Protein AF-A0A425YBL2-F1 (afdb_monomer_lite)

pLDDT: mean 81.58, std 14.89, range [34.53, 96.5]

Sequence (97 aa):
MYTNLSEIQKQYFYNLCGETHQSSETKGRFKTSKPYNNEYYKFSPWGFEYFFDVEKGYLICILSHHMTDNRIYGWDYRGNEISDYIISEYFKGKKVA

Foldseek 3Di:
DAQFAAPLRQVVVCQAAVDGDDSNDQKDKDWGQDHHPDVPSNPWTWIKIWGADRVQQKIKIWTHGPPDDIDIWMAHSVRDTDDPVVVVVVCVPPPPD

Structure (mmCIF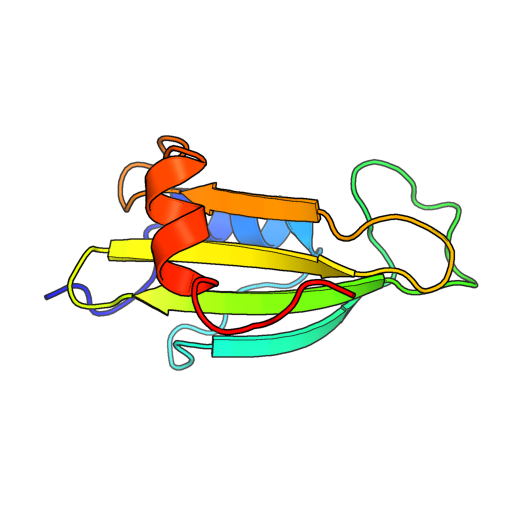, N/CA/C/O backbone):
data_AF-A0A425YBL2-F1
#
_entry.id   AF-A0A425YBL2-F1
#
loop_
_atom_site.group_PDB
_atom_site.id
_atom_site.type_symbol
_atom_site.label_atom_id
_atom_site.label_alt_id
_atom_site.label_comp_id
_atom_site.label_asym_id
_atom_site.label_entity_id
_atom_site.label_seq_id
_atom_site.pdbx_PDB_ins_code
_atom_site.Cartn_x
_atom_site.Cartn_y
_atom_site.Cartn_z
_atom_site.occupancy
_atom_site.B_iso_or_equiv
_atom_site.auth_seq_id
_atom_site.auth_comp_id
_atom_site.auth_asym_id
_atom_site.auth_atom_id
_atom_site.pdbx_PDB_model_num
ATOM 1 N N . MET A 1 1 ? -14.311 4.208 13.973 1.00 74.94 1 MET A N 1
ATOM 2 C CA . MET A 1 1 ? -14.224 4.311 12.505 1.00 74.94 1 MET A CA 1
ATOM 3 C C . MET A 1 1 ? -13.059 5.225 12.184 1.00 74.94 1 MET A C 1
ATOM 5 O O . MET A 1 1 ? -12.974 6.299 12.774 1.00 74.94 1 MET A O 1
ATOM 9 N N . TYR A 1 2 ? -12.129 4.764 11.359 1.00 84.12 2 TYR A N 1
ATOM 10 C CA . TYR A 1 2 ? -10.972 5.544 10.936 1.00 84.12 2 TYR A CA 1
ATOM 11 C C . TYR A 1 2 ? -11.388 6.497 9.818 1.00 84.12 2 TYR A C 1
ATOM 13 O O . TYR A 1 2 ? -12.216 6.153 8.984 1.00 84.12 2 TYR A O 1
ATOM 21 N N . THR A 1 3 ? -10.841 7.708 9.814 1.00 82.56 3 THR A N 1
ATOM 22 C CA . THR A 1 3 ? -11.197 8.734 8.821 1.00 82.56 3 THR A CA 1
ATOM 23 C C . THR A 1 3 ? -10.131 8.914 7.751 1.00 82.56 3 THR A C 1
ATOM 25 O O . THR A 1 3 ? -10.443 9.405 6.676 1.00 82.56 3 THR A O 1
ATOM 28 N N . ASN A 1 4 ? -8.889 8.521 8.040 1.00 88.19 4 ASN A N 1
ATOM 29 C CA . ASN A 1 4 ? -7.719 8.686 7.184 1.00 88.19 4 ASN A CA 1
ATOM 30 C C . ASN A 1 4 ? -6.671 7.614 7.506 1.00 88.19 4 ASN A C 1
ATOM 32 O O . ASN A 1 4 ? -6.725 6.998 8.573 1.00 88.19 4 ASN A O 1
ATOM 36 N N . LEU A 1 5 ? -5.679 7.469 6.625 1.00 92.19 5 LEU A N 1
ATOM 37 C CA . LEU A 1 5 ? -4.444 6.745 6.929 1.00 92.19 5 LEU A CA 1
ATOM 38 C C . LEU A 1 5 ? -3.713 7.369 8.122 1.00 92.19 5 LEU A C 1
ATOM 40 O O . LEU A 1 5 ? -3.643 8.597 8.242 1.00 92.19 5 LEU A O 1
ATOM 44 N N . SER A 1 6 ? -3.106 6.527 8.958 1.00 94.00 6 SER A N 1
ATOM 45 C CA . SER A 1 6 ? -2.136 6.985 9.954 1.00 94.00 6 SER A CA 1
ATOM 46 C C . SER A 1 6 ? -0.856 7.500 9.286 1.00 94.00 6 SER A C 1
ATOM 48 O O . SER A 1 6 ? -0.568 7.186 8.131 1.00 94.00 6 SER A O 1
ATOM 50 N N . GLU A 1 7 ? -0.043 8.269 10.013 1.00 93.88 7 GLU A N 1
ATOM 51 C CA . GLU A 1 7 ? 1.230 8.780 9.479 1.00 93.88 7 GLU A CA 1
ATOM 52 C C . GLU A 1 7 ? 2.178 7.656 9.037 1.00 93.88 7 GLU A C 1
ATOM 54 O O . GLU A 1 7 ? 2.826 7.758 7.997 1.00 93.88 7 GLU A O 1
ATOM 59 N N . ILE A 1 8 ? 2.202 6.537 9.767 1.00 95.44 8 ILE A N 1
ATOM 60 C CA . ILE A 1 8 ? 3.023 5.380 9.396 1.00 95.44 8 ILE A CA 1
ATOM 61 C C . ILE A 1 8 ? 2.513 4.704 8.114 1.00 95.44 8 ILE A C 1
ATOM 63 O O . ILE A 1 8 ? 3.309 4.371 7.238 1.00 95.44 8 ILE A O 1
ATOM 67 N N . GLN A 1 9 ? 1.192 4.591 7.938 1.00 94.94 9 GLN A N 1
ATOM 68 C CA . GLN A 1 9 ? 0.600 4.083 6.698 1.00 94.94 9 GLN A CA 1
ATOM 69 C C . GLN A 1 9 ? 0.884 5.008 5.508 1.00 94.94 9 GLN A C 1
ATOM 71 O O . GLN A 1 9 ? 1.219 4.521 4.429 1.00 94.94 9 GLN A O 1
ATOM 76 N N . LYS A 1 10 ? 0.817 6.334 5.696 1.00 93.81 10 LYS A N 1
ATOM 77 C CA . LYS A 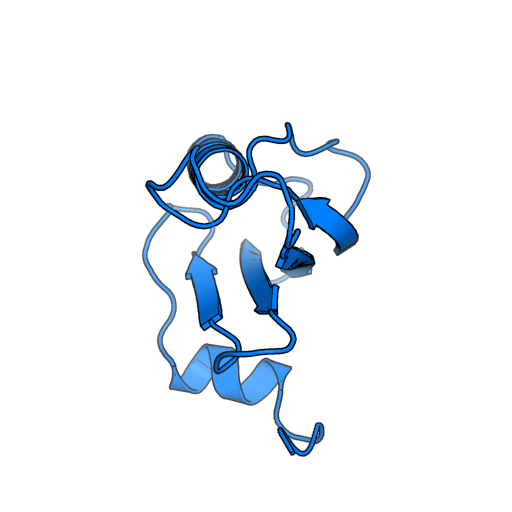1 10 ? 1.193 7.313 4.660 1.00 93.81 10 LYS A CA 1
ATOM 78 C C . LYS A 1 10 ? 2.658 7.169 4.256 1.00 93.81 10 LYS A C 1
ATOM 80 O O . LYS A 1 10 ? 2.968 7.233 3.068 1.00 93.81 10 LYS A O 1
ATOM 85 N N . GLN A 1 11 ? 3.549 6.934 5.219 1.00 92.81 11 GLN A N 1
ATOM 86 C CA . GLN A 1 11 ? 4.963 6.713 4.931 1.00 92.81 11 GLN A CA 1
ATOM 87 C C . GLN A 1 11 ? 5.182 5.427 4.124 1.00 92.81 11 GLN A C 1
ATOM 89 O O . GLN A 1 11 ? 5.919 5.451 3.140 1.00 92.81 11 GLN A O 1
ATOM 94 N N . TYR A 1 12 ? 4.533 4.317 4.490 1.00 92.44 12 TYR A N 1
ATOM 95 C CA . TYR A 1 12 ? 4.627 3.072 3.720 1.00 92.44 12 TYR A CA 1
ATOM 96 C C . TYR A 1 12 ? 4.040 3.205 2.320 1.00 92.44 12 TYR A C 1
ATOM 98 O O . TYR A 1 12 ? 4.663 2.761 1.359 1.00 92.44 12 TYR A O 1
ATOM 106 N N . PHE A 1 13 ? 2.899 3.880 2.189 1.00 91.50 13 PHE A N 1
ATOM 107 C CA . PHE A 1 13 ? 2.306 4.210 0.899 1.00 91.50 13 PHE A CA 1
ATOM 108 C C . PHE A 1 13 ? 3.299 4.964 0.006 1.00 91.50 13 PHE A C 1
ATOM 110 O O . PHE A 1 13 ? 3.583 4.527 -1.111 1.00 91.50 13 PHE A O 1
ATOM 117 N N . TYR A 1 14 ? 3.880 6.050 0.522 1.00 90.56 14 TYR A N 1
ATOM 118 C CA . TYR A 1 14 ? 4.854 6.860 -0.206 1.00 90.56 14 TYR A CA 1
ATOM 119 C C . TYR A 1 14 ? 6.102 6.058 -0.583 1.00 90.56 14 TYR A C 1
ATOM 121 O O . TYR A 1 14 ? 6.561 6.123 -1.720 1.00 90.56 14 TYR A O 1
ATOM 129 N N . ASN A 1 15 ? 6.626 5.247 0.335 1.00 87.25 15 ASN A N 1
ATOM 130 C CA . ASN A 1 15 ? 7.782 4.396 0.058 1.00 87.25 15 ASN A CA 1
ATOM 131 C C . ASN A 1 15 ? 7.492 3.365 -1.045 1.00 87.25 15 ASN A C 1
ATOM 133 O O . ASN A 1 15 ? 8.398 2.997 -1.790 1.00 87.25 15 ASN A O 1
ATOM 137 N N . LEU A 1 16 ? 6.243 2.902 -1.148 1.00 87.00 16 LEU A N 1
ATOM 138 C CA . LEU A 1 16 ? 5.845 1.860 -2.086 1.00 87.00 16 LEU A CA 1
ATOM 139 C C . LEU A 1 16 ? 5.590 2.389 -3.503 1.00 87.00 16 LEU A C 1
ATOM 141 O O . LEU A 1 16 ? 5.920 1.699 -4.464 1.00 87.00 16 LEU A O 1
ATOM 145 N N . CYS A 1 17 ? 4.997 3.579 -3.641 1.00 85.81 17 CYS A N 1
ATOM 146 C CA . CYS A 1 17 ? 4.575 4.114 -4.943 1.00 85.81 17 CYS A CA 1
ATOM 147 C C . CYS A 1 17 ? 5.229 5.443 -5.341 1.00 85.81 17 CYS A C 1
ATOM 149 O O . CYS A 1 17 ? 5.148 5.825 -6.508 1.00 85.81 17 CYS A O 1
ATOM 151 N N . GLY A 1 18 ? 5.876 6.144 -4.409 1.00 83.56 18 GLY A N 1
ATOM 152 C CA . GLY A 1 18 ? 6.496 7.450 -4.630 1.00 83.56 18 GLY A CA 1
ATOM 153 C C . GLY A 1 18 ? 5.550 8.648 -4.615 1.00 83.56 18 GLY A C 1
ATOM 154 O O . GLY A 1 18 ? 6.031 9.762 -4.804 1.00 83.56 18 GLY A O 1
ATOM 155 N N . GLU A 1 19 ? 4.253 8.435 -4.394 1.00 83.69 19 GLU A N 1
ATOM 156 C CA . GLU A 1 19 ? 3.223 9.477 -4.383 1.00 83.69 19 GLU A CA 1
ATOM 157 C C . GLU A 1 19 ? 2.718 9.735 -2.961 1.00 83.69 19 GLU A C 1
ATOM 159 O O . GLU A 1 19 ? 2.699 8.840 -2.111 1.00 83.69 19 GLU A O 1
ATOM 164 N N . THR A 1 20 ? 2.295 10.967 -2.681 1.00 85.94 20 THR A N 1
ATOM 165 C CA . THR A 1 20 ? 1.653 11.298 -1.405 1.00 85.94 20 THR A CA 1
ATOM 166 C C . THR A 1 20 ? 0.178 10.913 -1.445 1.00 85.94 20 THR A C 1
ATOM 168 O O . THR A 1 20 ? -0.546 11.219 -2.390 1.00 85.94 20 THR A O 1
ATOM 171 N N . HIS A 1 21 ? -0.291 10.237 -0.398 1.00 82.44 21 HIS A N 1
ATOM 172 C CA . HIS A 1 21 ? -1.702 9.882 -0.292 1.00 82.44 21 HIS A CA 1
ATOM 173 C C . HIS A 1 21 ? -2.556 11.129 -0.026 1.00 82.44 21 HIS A C 1
ATOM 175 O O . HIS A 1 21 ? -2.336 11.839 0.961 1.00 82.44 21 HIS A O 1
ATOM 181 N N . GLN A 1 22 ? -3.574 11.366 -0.854 1.00 78.06 22 GLN A N 1
ATOM 182 C CA . GLN A 1 22 ? -4.553 12.427 -0.615 1.00 78.06 22 GLN A CA 1
ATOM 183 C C . GLN A 1 22 ? -5.607 11.948 0.385 1.00 78.06 22 GLN A C 1
ATOM 185 O O . GLN A 1 22 ? -6.254 10.927 0.185 1.00 78.06 22 GLN A O 1
ATOM 190 N N . SER A 1 23 ? -5.780 12.672 1.490 1.00 67.88 23 SER A N 1
ATOM 191 C CA . SER A 1 23 ? -6.615 12.269 2.634 1.00 67.88 23 SER A CA 1
ATOM 192 C C . SER A 1 23 ? -8.081 11.965 2.293 1.00 67.88 23 SER A C 1
ATOM 194 O O . SER A 1 23 ? -8.726 11.201 2.996 1.00 67.88 23 SER A O 1
ATOM 196 N N . SER A 1 24 ? -8.627 12.518 1.214 1.00 75.31 24 SER A N 1
ATOM 197 C CA . SER A 1 24 ? -10.031 12.311 0.844 1.00 75.31 24 SER A CA 1
ATOM 198 C C . SER A 1 24 ? -10.331 10.972 0.167 1.00 75.31 24 SER A C 1
ATOM 200 O O . SER A 1 24 ? -11.500 10.607 0.054 1.00 75.31 24 SER A O 1
ATOM 202 N N . GLU A 1 25 ? -9.320 10.256 -0.324 1.00 82.88 25 GLU A N 1
ATOM 203 C CA . GLU A 1 25 ? -9.525 9.038 -1.106 1.00 82.88 25 GLU A CA 1
ATOM 204 C C . GLU A 1 25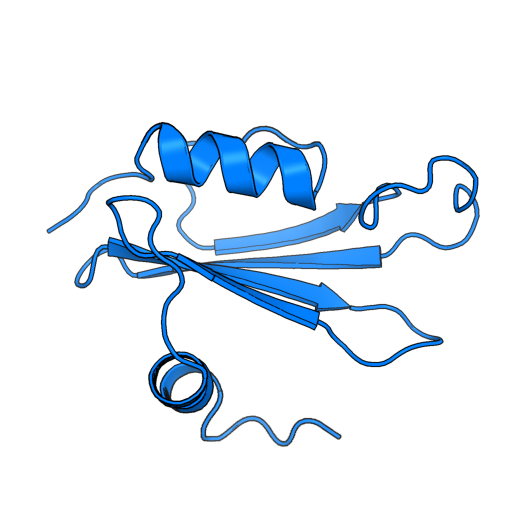 ? -9.334 7.784 -0.248 1.00 82.88 25 GLU A C 1
ATOM 206 O O . GLU A 1 25 ? -8.355 7.640 0.475 1.00 82.88 25 GLU A O 1
ATOM 211 N N . THR A 1 26 ? -10.275 6.842 -0.332 1.00 88.75 26 THR A N 1
ATOM 212 C CA . THR A 1 26 ? -10.163 5.527 0.327 1.00 88.75 26 THR A CA 1
ATOM 213 C C . THR A 1 26 ? -9.684 4.440 -0.624 1.00 88.75 26 THR A C 1
ATOM 215 O O . THR A 1 26 ? -9.488 3.301 -0.220 1.00 88.75 26 THR A O 1
ATOM 218 N N . LYS A 1 27 ? -9.533 4.752 -1.909 1.00 91.62 27 LYS A N 1
ATOM 219 C CA . LYS A 1 27 ? -9.022 3.839 -2.926 1.00 91.62 27 LYS A CA 1
ATOM 220 C C . LYS A 1 27 ? -8.563 4.631 -4.133 1.00 91.62 27 LYS A C 1
ATOM 222 O O . LYS A 1 27 ? -9.137 5.672 -4.440 1.00 91.62 27 LYS A O 1
ATOM 227 N N . GLY A 1 28 ? -7.630 4.073 -4.882 1.00 90.56 28 GLY A N 1
ATOM 228 C CA . GLY A 1 28 ? -7.183 4.677 -6.126 1.00 90.56 28 GLY A CA 1
ATOM 229 C C . GLY A 1 28 ? -6.317 3.731 -6.934 1.00 90.56 28 GLY A C 1
ATOM 230 O O . GLY A 1 28 ? -5.862 2.697 -6.443 1.00 90.56 28 GLY A O 1
ATOM 231 N N . ARG A 1 29 ? -6.118 4.081 -8.204 1.00 90.88 29 ARG A N 1
ATOM 232 C CA . ARG A 1 29 ? -5.276 3.321 -9.124 1.00 90.88 29 ARG A CA 1
ATOM 233 C C . ARG A 1 29 ? -4.556 4.259 -10.078 1.00 90.88 29 ARG A C 1
ATOM 235 O O . ARG A 1 29 ? -5.192 5.087 -10.723 1.00 90.88 29 ARG A O 1
ATOM 242 N N . PHE A 1 30 ? -3.248 4.095 -10.205 1.00 88.38 30 PHE A N 1
ATOM 243 C CA . PHE A 1 30 ? -2.407 4.902 -11.085 1.00 88.38 30 PHE A CA 1
ATOM 244 C C . PHE A 1 30 ? -1.180 4.112 -11.550 1.00 88.38 30 PHE A C 1
ATOM 246 O O . PHE A 1 30 ? -0.976 2.963 -11.164 1.00 88.38 30 PHE A O 1
ATOM 253 N N . LYS A 1 31 ? -0.380 4.703 -12.438 1.00 85.12 31 LYS A N 1
ATOM 254 C CA . LYS A 1 31 ? 0.905 4.136 -12.859 1.00 85.12 31 LYS A CA 1
ATOM 255 C C . LYS A 1 31 ? 2.025 4.789 -12.060 1.00 85.12 31 LYS A C 1
ATOM 257 O O . LYS A 1 31 ? 2.049 6.008 -11.958 1.00 85.12 31 LYS A O 1
ATOM 262 N N . THR A 1 32 ? 2.963 3.995 -11.564 1.00 78.12 32 THR A N 1
ATOM 263 C CA . THR A 1 32 ? 4.183 4.472 -10.913 1.00 78.12 32 THR A CA 1
ATOM 264 C C . THR A 1 32 ? 5.414 3.921 -11.623 1.00 78.12 32 THR A C 1
ATOM 266 O O . THR A 1 32 ? 5.475 2.750 -11.994 1.00 78.12 32 THR A O 1
ATOM 269 N N . SER A 1 33 ? 6.413 4.772 -11.843 1.00 68.38 33 SER A N 1
ATOM 270 C CA . SER A 1 33 ? 7.735 4.360 -12.329 1.00 68.38 33 SER A CA 1
ATOM 271 C C . SER A 1 33 ? 8.639 3.842 -11.210 1.00 68.38 33 SER A C 1
ATOM 273 O O . SER A 1 33 ? 9.748 3.397 -11.494 1.00 68.38 33 SER A O 1
ATOM 275 N N . LYS A 1 34 ? 8.174 3.893 -9.955 1.00 66.94 34 LYS A N 1
ATOM 276 C CA . LYS A 1 34 ? 8.866 3.375 -8.779 1.00 66.94 34 LYS A CA 1
ATOM 277 C C . LYS A 1 34 ? 8.221 2.064 -8.324 1.00 66.94 34 LYS A C 1
ATOM 279 O O . LYS A 1 34 ? 7.367 2.080 -7.442 1.00 66.94 34 LYS A O 1
ATOM 284 N N . PRO A 1 35 ? 8.621 0.908 -8.869 1.00 60.62 35 PRO A N 1
ATOM 285 C CA . PRO A 1 35 ? 8.627 -0.292 -8.057 1.00 60.62 35 PRO A CA 1
ATOM 286 C C . PRO A 1 35 ? 9.771 -0.191 -7.049 1.00 60.62 35 PRO A C 1
ATOM 288 O O . PRO A 1 35 ? 10.810 0.408 -7.331 1.00 60.62 35 PRO A O 1
ATOM 291 N N . TYR A 1 36 ? 9.578 -0.790 -5.881 1.00 55.31 36 TYR A N 1
ATOM 292 C CA . TYR A 1 36 ? 10.577 -0.946 -4.823 1.00 55.31 36 TYR A CA 1
ATOM 293 C C . TYR A 1 36 ? 12.045 -0.931 -5.330 1.00 55.31 36 TYR A C 1
ATOM 295 O O . TYR A 1 36 ? 12.437 -1.766 -6.147 1.00 55.31 36 TYR A O 1
ATOM 303 N N . ASN A 1 37 ? 12.855 0.004 -4.817 1.00 52.41 37 ASN A N 1
ATOM 304 C CA . ASN A 1 37 ? 14.324 0.081 -4.928 1.00 52.41 37 ASN A CA 1
ATOM 305 C C . ASN A 1 37 ? 14.986 0.184 -6.319 1.00 52.41 37 ASN A C 1
ATOM 307 O O . ASN A 1 37 ? 16.211 0.062 -6.384 1.00 52.41 37 ASN A O 1
ATOM 311 N N . ASN A 1 38 ? 14.269 0.417 -7.424 1.00 54.16 38 ASN A N 1
ATOM 312 C CA . ASN A 1 38 ? 14.934 0.470 -8.732 1.00 54.16 38 ASN A CA 1
ATOM 313 C C . ASN A 1 38 ? 14.470 1.638 -9.617 1.00 54.16 38 ASN A C 1
ATOM 315 O O . ASN A 1 38 ? 13.482 1.547 -10.342 1.00 54.16 38 ASN A O 1
ATOM 319 N N . GLU A 1 39 ? 15.250 2.722 -9.599 1.00 57.53 39 GLU A N 1
ATOM 320 C CA . GLU A 1 39 ? 15.049 3.920 -10.428 1.00 57.53 39 GLU A CA 1
ATOM 321 C C . GLU A 1 39 ? 15.305 3.683 -11.931 1.00 57.53 39 GLU A C 1
ATOM 323 O O . GLU A 1 39 ? 14.976 4.533 -12.761 1.00 57.53 39 GLU A O 1
ATOM 328 N N . TYR A 1 40 ? 15.866 2.529 -12.313 1.00 55.38 40 TYR A N 1
ATOM 329 C CA . TYR A 1 40 ? 16.235 2.228 -13.697 1.00 55.38 40 TYR A CA 1
ATOM 330 C C . TYR A 1 40 ? 15.055 1.736 -14.552 1.00 55.38 40 TYR A C 1
ATOM 332 O O . TYR A 1 40 ? 15.127 1.803 -15.780 1.00 55.38 40 TYR A O 1
ATOM 340 N N . TYR A 1 41 ? 13.930 1.318 -13.955 1.00 55.81 41 TYR A N 1
ATOM 341 C CA . TYR A 1 41 ? 12.733 0.862 -14.689 1.00 55.81 41 TYR A CA 1
ATOM 342 C C . TYR A 1 41 ? 11.841 2.011 -15.193 1.00 55.81 41 TYR A C 1
ATOM 344 O O . TYR A 1 41 ? 10.613 1.948 -15.167 1.00 55.81 41 TYR A O 1
ATOM 352 N N . LYS A 1 42 ? 12.457 3.064 -15.739 1.00 54.03 42 LYS A N 1
ATOM 353 C CA . LYS A 1 42 ? 11.759 4.240 -16.285 1.00 54.03 42 LYS A CA 1
ATOM 354 C C . LYS A 1 42 ? 10.818 3.911 -17.457 1.00 54.03 42 LYS A C 1
ATOM 356 O O . LYS A 1 42 ? 9.869 4.650 -17.700 1.00 54.03 42 LYS A O 1
ATOM 361 N N . PHE A 1 43 ? 11.068 2.814 -18.176 1.00 57.16 43 PHE A N 1
ATOM 362 C CA . PHE A 1 43 ? 10.361 2.463 -19.416 1.00 57.16 43 PHE A CA 1
ATOM 363 C C . PHE A 1 43 ? 9.264 1.399 -19.256 1.00 57.16 43 PHE A C 1
ATOM 365 O O . PHE A 1 43 ? 8.594 1.082 -20.235 1.00 57.16 43 PHE A O 1
ATOM 372 N N . SER A 1 44 ? 9.048 0.868 -18.047 1.00 59.84 44 SER A N 1
ATOM 373 C CA . SER A 1 44 ? 7.987 -0.111 -17.774 1.00 59.84 44 SER A CA 1
ATOM 374 C C . SER A 1 44 ? 7.312 0.198 -16.433 1.00 59.84 44 SER A C 1
ATOM 376 O O . SER A 1 44 ? 7.685 -0.367 -15.404 1.00 59.84 44 SER A O 1
ATOM 378 N N . PRO A 1 45 ? 6.371 1.161 -16.406 1.00 69.88 45 PRO A N 1
ATOM 379 C CA . PRO A 1 45 ? 5.749 1.594 -15.166 1.00 69.88 45 PRO A CA 1
ATOM 380 C C . PRO A 1 45 ? 4.873 0.483 -14.586 1.00 69.88 45 PRO A C 1
ATOM 382 O O . PRO A 1 45 ? 4.140 -0.205 -15.299 1.00 69.88 45 PRO A O 1
ATOM 385 N N . TRP A 1 46 ? 4.921 0.352 -13.270 1.00 82.88 46 TRP A N 1
ATOM 386 C CA . TRP A 1 46 ? 4.069 -0.537 -12.503 1.00 82.88 46 TRP A CA 1
ATOM 387 C C . TRP A 1 46 ? 2.686 0.091 -12.344 1.00 82.88 46 TRP A C 1
ATOM 389 O O . TRP A 1 46 ? 2.546 1.303 -12.190 1.00 82.88 46 TRP A O 1
ATOM 399 N N . GLY A 1 47 ? 1.640 -0.725 -12.392 1.00 87.69 47 GLY A N 1
ATOM 400 C CA . GLY A 1 47 ? 0.318 -0.322 -11.941 1.00 87.69 47 GLY A CA 1
ATOM 401 C C . GLY A 1 47 ? 0.272 -0.394 -10.422 1.00 87.69 47 GLY A C 1
ATOM 402 O O . GLY A 1 47 ? 0.553 -1.443 -9.852 1.00 87.69 47 GLY A O 1
ATOM 403 N N . PHE A 1 48 ? -0.101 0.698 -9.776 1.00 90.00 48 PHE A N 1
ATOM 404 C CA . PHE A 1 48 ? -0.339 0.755 -8.346 1.00 90.00 48 PHE A CA 1
ATOM 405 C C . PHE A 1 48 ? -1.838 0.889 -8.091 1.00 90.00 48 PHE A C 1
ATOM 407 O O . PHE A 1 48 ? -2.489 1.752 -8.679 1.00 90.00 48 PHE A O 1
ATOM 414 N N . GLU A 1 49 ? -2.392 0.039 -7.238 1.00 91.69 49 GLU A N 1
ATOM 415 C CA . GLU A 1 49 ? -3.768 0.120 -6.744 1.00 91.69 49 GLU A CA 1
ATOM 416 C C . GLU A 1 49 ? -3.734 0.097 -5.220 1.00 91.69 49 GLU A C 1
ATOM 418 O O . GLU A 1 49 ? -2.926 -0.612 -4.629 1.00 91.69 49 GLU A O 1
ATOM 423 N N . TYR A 1 50 ? -4.597 0.868 -4.572 1.00 92.75 50 TYR A N 1
ATOM 424 C CA . TYR A 1 50 ? -4.704 0.857 -3.122 1.00 92.75 50 TYR A CA 1
ATOM 425 C C . TYR A 1 50 ? -6.153 0.914 -2.661 1.00 92.75 50 TYR A C 1
ATOM 427 O O . TYR A 1 50 ? -7.038 1.397 -3.373 1.00 92.75 50 TYR A O 1
ATOM 435 N N . PHE A 1 51 ? -6.371 0.431 -1.445 1.00 92.50 51 PHE A N 1
ATOM 436 C CA . PHE A 1 51 ? -7.646 0.422 -0.753 1.00 92.50 51 PHE A CA 1
ATOM 437 C C . PHE A 1 51 ? -7.423 0.624 0.748 1.00 92.50 51 PHE A C 1
ATOM 439 O O . PHE A 1 51 ? -6.563 -0.019 1.347 1.00 92.50 51 PHE A O 1
ATOM 446 N N . PHE A 1 52 ? -8.214 1.499 1.356 1.00 93.44 52 PHE A N 1
ATOM 447 C CA . PHE A 1 52 ? -8.242 1.758 2.783 1.00 93.44 52 PHE A CA 1
ATOM 448 C C . PHE A 1 52 ? -9.600 1.358 3.360 1.00 93.44 52 PHE A C 1
ATOM 450 O O . PHE A 1 52 ? -10.631 1.977 3.082 1.00 93.44 52 PHE A O 1
ATOM 457 N N . ASP A 1 53 ? -9.585 0.320 4.190 1.00 92.88 53 ASP A N 1
ATOM 458 C CA . ASP A 1 53 ? -10.730 -0.111 4.977 1.00 92.88 53 ASP A CA 1
ATOM 459 C C . ASP A 1 53 ? -10.878 0.808 6.196 1.00 92.88 53 ASP A C 1
ATOM 461 O O . ASP A 1 53 ? -10.175 0.663 7.195 1.00 92.88 53 ASP A O 1
ATOM 465 N N . VAL A 1 54 ? -11.803 1.761 6.118 1.00 91.69 54 VAL A N 1
ATOM 466 C CA . VAL A 1 54 ? -12.083 2.728 7.192 1.00 91.69 54 VAL A CA 1
ATOM 467 C C . VAL A 1 54 ? -12.689 2.095 8.449 1.00 91.69 54 VAL A C 1
ATOM 469 O O . VAL A 1 54 ? -12.626 2.682 9.533 1.00 91.69 54 VAL A O 1
ATOM 472 N N . GLU A 1 55 ? -13.285 0.907 8.347 1.00 92.00 55 GLU A N 1
ATOM 473 C CA . GLU A 1 55 ? -13.863 0.220 9.502 1.00 92.00 55 GLU A CA 1
ATOM 474 C C . GLU A 1 55 ? -12.768 -0.455 10.322 1.00 92.00 55 GLU A C 1
ATOM 476 O O . GLU A 1 55 ? -12.733 -0.311 11.546 1.00 92.00 55 GLU A O 1
ATOM 481 N N . LYS A 1 56 ? -11.838 -1.130 9.638 1.00 92.31 56 LYS A N 1
ATOM 482 C CA . LYS A 1 56 ? -10.761 -1.911 10.268 1.00 92.31 56 LYS A CA 1
ATOM 483 C C . LYS A 1 56 ? -9.436 -1.160 10.393 1.00 92.31 56 LYS A C 1
ATOM 485 O O . LYS A 1 56 ? -8.562 -1.581 11.145 1.00 92.31 56 LYS A O 1
ATOM 490 N N . GLY A 1 57 ? -9.285 -0.048 9.679 1.00 93.69 57 GLY A N 1
ATOM 491 C CA . GLY A 1 57 ? -8.054 0.737 9.617 1.00 93.69 57 GLY A CA 1
ATOM 492 C C . GLY A 1 57 ? -6.958 0.068 8.789 1.00 93.69 57 GLY A C 1
ATOM 493 O O . GLY A 1 57 ? -5.779 0.302 9.049 1.00 93.69 57 GLY A O 1
ATOM 494 N N . TYR A 1 58 ? -7.320 -0.789 7.832 1.00 95.44 58 TYR A N 1
ATOM 495 C CA . TYR A 1 58 ? -6.360 -1.538 7.020 1.00 95.44 58 TYR A CA 1
ATOM 496 C C . TYR A 1 58 ? -6.075 -0.812 5.714 1.00 95.44 58 TYR A C 1
ATOM 498 O O . TYR A 1 58 ? -6.994 -0.500 4.963 1.00 95.44 58 TYR A O 1
ATOM 506 N N . LEU A 1 59 ? -4.797 -0.587 5.427 1.00 95.00 59 LEU A N 1
ATOM 507 C CA . LEU A 1 59 ? -4.325 -0.159 4.118 1.00 95.00 59 LEU A CA 1
ATOM 508 C C . LEU A 1 59 ? -3.856 -1.391 3.352 1.00 95.00 59 LEU A C 1
ATOM 510 O O . LEU A 1 59 ? -3.017 -2.131 3.854 1.00 95.00 59 LEU A O 1
ATOM 514 N N . ILE A 1 60 ? -4.364 -1.583 2.142 1.00 94.44 60 ILE A N 1
ATOM 515 C CA . ILE A 1 60 ? -3.949 -2.636 1.217 1.00 94.44 60 ILE A CA 1
ATOM 516 C C . ILE A 1 60 ? -3.462 -1.968 -0.061 1.00 94.44 60 ILE A C 1
ATOM 518 O O . ILE A 1 60 ? -4.155 -1.124 -0.625 1.00 94.44 60 ILE A O 1
ATOM 522 N N . CYS A 1 61 ? -2.286 -2.366 -0.530 1.00 92.44 61 CYS A N 1
ATOM 523 C CA . CYS A 1 61 ? -1.659 -1.850 -1.737 1.00 92.44 61 CYS A CA 1
ATOM 524 C C . CYS A 1 61 ? -1.292 -3.008 -2.665 1.00 92.44 61 CYS A C 1
ATOM 526 O O . CYS A 1 61 ? -0.826 -4.055 -2.224 1.00 92.44 61 CYS A O 1
ATOM 528 N N . ILE A 1 62 ? -1.461 -2.808 -3.963 1.00 91.12 62 ILE A N 1
ATOM 529 C CA . ILE A 1 62 ? -1.173 -3.782 -5.006 1.00 91.12 62 ILE A CA 1
ATOM 530 C C . ILE A 1 62 ? -0.236 -3.120 -6.004 1.00 91.12 62 ILE A C 1
ATOM 532 O O . ILE A 1 62 ? -0.554 -2.090 -6.596 1.00 91.12 62 ILE A O 1
ATOM 536 N N . LEU A 1 63 ? 0.909 -3.748 -6.212 1.00 88.44 63 LEU A N 1
ATOM 537 C CA . LEU A 1 63 ? 1.851 -3.435 -7.269 1.00 88.44 63 LEU A CA 1
ATOM 538 C C . LEU A 1 63 ? 1.713 -4.500 -8.355 1.00 88.44 63 LEU A C 1
ATOM 540 O O . LEU A 1 63 ? 1.965 -5.678 -8.124 1.00 88.44 63 LEU A O 1
ATOM 544 N N . SER A 1 64 ? 1.306 -4.078 -9.542 1.00 87.38 64 SER A N 1
ATOM 545 C CA . SER A 1 64 ? 1.089 -4.931 -10.707 1.00 87.38 64 SER A CA 1
ATOM 546 C C . SER A 1 64 ? 2.047 -4.557 -11.823 1.00 87.38 64 SER A C 1
ATOM 548 O O . SER A 1 64 ? 2.324 -3.379 -12.054 1.00 87.38 64 SER A O 1
ATOM 550 N N . HIS A 1 65 ? 2.558 -5.550 -12.537 1.00 82.25 65 HIS A N 1
ATOM 551 C CA . HIS A 1 65 ? 3.450 -5.322 -13.662 1.00 82.25 65 HIS A CA 1
ATOM 552 C C . HIS A 1 65 ? 3.185 -6.359 -14.744 1.00 82.25 65 HIS A C 1
ATOM 554 O O . HIS A 1 65 ? 2.922 -7.516 -14.454 1.00 82.25 65 HIS A O 1
ATOM 560 N N . HIS A 1 66 ? 3.266 -5.959 -16.011 1.00 73.62 66 HIS A N 1
ATOM 561 C CA . HIS A 1 66 ? 2.905 -6.841 -17.125 1.00 73.62 66 HIS A CA 1
ATOM 562 C C . HIS A 1 66 ? 3.825 -8.062 -17.286 1.00 73.62 66 HIS A C 1
ATOM 564 O O . HIS A 1 66 ? 3.442 -9.021 -17.944 1.00 73.62 66 HIS A O 1
ATOM 570 N N . MET A 1 67 ? 5.032 -8.013 -16.716 1.00 72.19 67 MET A N 1
ATOM 571 C CA . MET A 1 67 ? 6.070 -9.038 -16.895 1.00 72.19 67 MET A CA 1
ATOM 572 C C . MET A 1 67 ? 6.341 -9.872 -15.635 1.00 72.19 67 MET A C 1
ATOM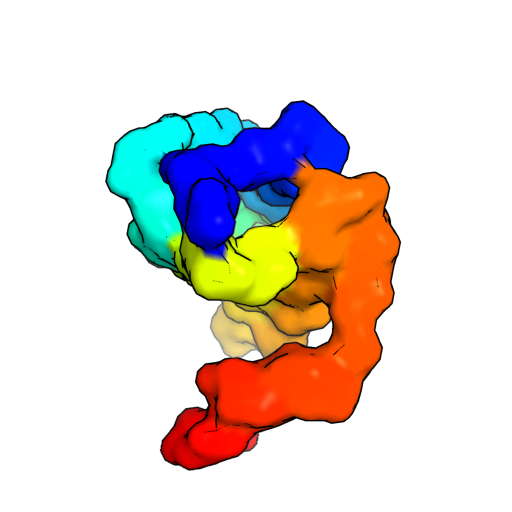 574 O O . MET A 1 67 ? 7.195 -10.752 -15.676 1.00 72.19 67 MET A O 1
ATOM 578 N N . THR A 1 68 ? 5.707 -9.561 -14.502 1.00 71.38 68 THR A N 1
ATOM 579 C CA . THR A 1 68 ? 5.979 -10.229 -13.219 1.00 71.38 68 THR A CA 1
ATOM 580 C C . THR A 1 68 ? 4.703 -10.394 -12.415 1.00 71.38 68 THR A C 1
ATOM 582 O O . THR A 1 68 ? 3.758 -9.632 -12.603 1.00 71.38 68 THR A O 1
ATOM 585 N N . ASP A 1 69 ? 4.719 -11.313 -11.454 1.00 78.06 69 ASP A N 1
ATOM 586 C CA . ASP A 1 69 ? 3.604 -11.488 -10.530 1.00 78.06 69 ASP A CA 1
ATOM 587 C C . ASP A 1 69 ? 3.273 -10.196 -9.778 1.00 78.06 69 ASP A C 1
ATOM 589 O O . ASP A 1 69 ? 4.148 -9.387 -9.433 1.00 78.06 69 ASP A O 1
ATOM 593 N N . ASN A 1 70 ? 1.980 -10.023 -9.509 1.00 82.69 70 ASN A N 1
ATOM 594 C CA . ASN A 1 70 ? 1.492 -8.930 -8.687 1.00 82.69 70 ASN A CA 1
ATOM 595 C C . ASN A 1 70 ? 1.986 -9.109 -7.250 1.00 82.69 70 ASN A C 1
ATOM 597 O O . ASN A 1 70 ? 1.950 -10.204 -6.690 1.00 82.69 70 ASN A O 1
ATOM 601 N N . ARG A 1 71 ? 2.391 -8.007 -6.628 1.00 86.75 71 ARG A N 1
ATOM 602 C CA . ARG A 1 71 ? 2.776 -7.962 -5.220 1.00 86.75 71 ARG A CA 1
ATOM 603 C C . ARG A 1 71 ? 1.694 -7.252 -4.435 1.00 86.75 71 ARG A C 1
ATOM 605 O O . ARG A 1 71 ? 1.305 -6.142 -4.793 1.00 86.75 71 ARG A O 1
ATOM 612 N N . ILE A 1 72 ? 1.220 -7.889 -3.375 1.00 90.50 72 ILE A N 1
ATOM 613 C CA . ILE A 1 72 ? 0.194 -7.336 -2.496 1.00 90.50 72 ILE A CA 1
ATOM 614 C C . ILE A 1 72 ? 0.839 -7.061 -1.145 1.00 90.50 72 ILE A C 1
ATOM 616 O O . ILE A 1 72 ? 1.582 -7.887 -0.625 1.00 90.50 72 ILE A O 1
ATOM 620 N N . TYR A 1 73 ? 0.552 -5.888 -0.605 1.00 91.62 73 TYR A N 1
ATOM 621 C CA . TYR A 1 73 ? 1.037 -5.416 0.678 1.00 91.62 73 TYR A CA 1
ATOM 622 C C . TYR A 1 73 ? -0.152 -4.972 1.510 1.00 91.62 73 TYR A C 1
ATOM 624 O O . TYR A 1 73 ? -1.133 -4.459 0.966 1.00 91.62 73 TYR A O 1
ATOM 632 N N . GLY A 1 74 ? -0.055 -5.105 2.826 1.00 94.62 74 GLY A N 1
ATOM 633 C CA . GLY A 1 74 ? -1.052 -4.513 3.691 1.00 94.62 74 GLY A CA 1
ATOM 634 C C . GLY A 1 74 ? -0.547 -4.237 5.092 1.00 94.62 74 GLY A C 1
ATOM 635 O O . GLY A 1 74 ? 0.279 -4.977 5.624 1.00 94.62 74 GLY A O 1
ATOM 636 N N . TRP A 1 75 ? -1.092 -3.184 5.692 1.00 96.50 75 TRP A N 1
ATOM 637 C CA . TRP A 1 75 ? -0.735 -2.737 7.030 1.00 96.50 75 TRP A CA 1
ATOM 638 C C . TRP A 1 75 ? -1.961 -2.310 7.825 1.00 96.50 75 TRP A C 1
ATOM 640 O O . TRP A 1 75 ? -2.869 -1.656 7.302 1.00 96.50 75 TRP A O 1
ATOM 650 N N . ASP A 1 76 ? -1.958 -2.625 9.115 1.00 96.12 76 ASP A N 1
ATOM 651 C CA . ASP A 1 76 ? -2.921 -2.081 10.061 1.00 96.12 76 ASP A CA 1
ATOM 652 C C . ASP A 1 76 ? -2.652 -0.592 10.345 1.00 96.12 76 ASP A C 1
ATOM 654 O O . ASP A 1 76 ? -1.653 -0.010 9.910 1.00 96.12 76 ASP A O 1
ATOM 658 N N . TYR A 1 77 ? -3.542 0.042 11.108 1.00 95.06 77 TYR A N 1
ATOM 659 C CA . TYR A 1 77 ? -3.424 1.464 11.439 1.00 95.06 77 TYR A CA 1
ATOM 660 C C . TYR A 1 77 ? -2.140 1.810 12.215 1.00 95.06 77 TYR A C 1
ATOM 662 O O . TYR A 1 77 ? -1.679 2.952 12.187 1.00 95.06 77 TYR A O 1
ATOM 670 N N . ARG A 1 78 ? -1.545 0.834 12.910 1.00 95.62 78 ARG A N 1
ATOM 671 C CA . ARG A 1 78 ? -0.300 0.983 13.675 1.00 95.62 78 ARG A CA 1
ATOM 672 C C . ARG A 1 78 ? 0.944 0.711 12.826 1.00 95.62 78 ARG A C 1
ATOM 674 O O . ARG A 1 78 ? 2.044 0.901 13.335 1.00 95.62 78 ARG A O 1
ATOM 681 N N . GLY A 1 79 ? 0.777 0.311 11.565 1.00 94.00 79 GLY A N 1
ATOM 682 C CA . GLY A 1 79 ? 1.860 -0.022 10.648 1.00 94.00 79 GLY A CA 1
ATOM 683 C C . GLY A 1 79 ? 2.344 -1.470 10.741 1.00 94.00 79 GLY A C 1
ATOM 684 O O . GLY A 1 79 ? 3.367 -1.793 10.146 1.00 94.00 79 GLY A O 1
ATOM 685 N N . ASN A 1 80 ? 1.647 -2.356 11.455 1.00 96.50 80 ASN A N 1
ATOM 686 C CA . ASN A 1 80 ? 1.998 -3.776 11.441 1.00 96.50 80 ASN A CA 1
ATOM 687 C C . ASN A 1 80 ? 1.506 -4.409 10.144 1.00 96.50 80 ASN A C 1
ATOM 689 O O . ASN A 1 80 ? 0.395 -4.115 9.702 1.00 96.50 80 ASN A O 1
ATOM 693 N N . GLU A 1 81 ? 2.300 -5.303 9.562 1.00 95.50 81 GLU A N 1
ATOM 694 C CA . GLU A 1 81 ? 1.864 -6.085 8.408 1.00 95.50 81 GLU A CA 1
ATOM 695 C C . GLU A 1 81 ? 0.642 -6.938 8.767 1.00 95.50 81 GLU A C 1
ATOM 697 O O . GLU A 1 81 ? 0.604 -7.605 9.806 1.00 95.50 81 GLU A O 1
ATOM 702 N N . ILE A 1 82 ? -0.376 -6.899 7.909 1.00 93.81 82 ILE A N 1
ATOM 703 C CA . ILE A 1 82 ? -1.535 -7.787 8.037 1.00 93.81 82 ILE A CA 1
ATOM 704 C C . ILE A 1 82 ? -1.213 -9.133 7.390 1.00 93.81 82 ILE A C 1
ATOM 706 O O . ILE A 1 82 ? -0.493 -9.204 6.397 1.00 93.81 82 ILE A O 1
ATOM 710 N N . SER A 1 83 ? -1.758 -10.211 7.947 1.00 90.62 83 SER A N 1
ATOM 711 C CA . SER A 1 83 ? -1.466 -11.554 7.454 1.00 90.62 83 SER A CA 1
ATOM 712 C C . SER A 1 83 ? -2.044 -11.804 6.060 1.00 90.62 83 SER A C 1
ATOM 714 O O . SER A 1 83 ? -3.120 -11.306 5.717 1.00 90.62 83 SER A O 1
ATOM 716 N N . ASP A 1 84 ? -1.387 -12.682 5.301 1.00 85.94 84 ASP A N 1
ATOM 717 C CA . ASP A 1 84 ? -1.854 -13.131 3.983 1.00 85.94 84 ASP A CA 1
ATOM 718 C C . ASP A 1 84 ? -3.278 -13.690 4.019 1.00 85.94 84 ASP A C 1
ATOM 720 O O . ASP A 1 84 ? -4.033 -13.540 3.062 1.00 85.94 84 ASP A O 1
ATOM 724 N N . TYR A 1 85 ? -3.682 -14.294 5.141 1.00 87.50 85 TYR A N 1
AT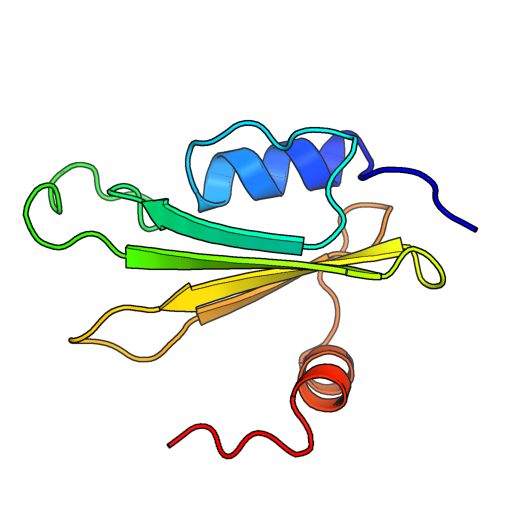OM 725 C CA . TYR A 1 85 ? -5.058 -14.737 5.346 1.00 87.50 85 TYR A CA 1
ATOM 726 C C . TYR A 1 85 ? -6.039 -13.561 5.272 1.00 87.50 85 TYR A C 1
ATOM 728 O O . TYR A 1 85 ? -6.999 -13.617 4.507 1.00 87.50 85 TYR A O 1
ATOM 736 N N . ILE A 1 86 ? -5.776 -12.478 6.012 1.00 87.31 86 ILE A N 1
ATOM 737 C CA . ILE A 1 86 ? -6.620 -11.276 5.999 1.00 87.31 86 ILE A CA 1
ATOM 738 C C . ILE A 1 86 ? -6.629 -10.668 4.601 1.00 87.31 86 ILE A C 1
ATOM 740 O O . ILE A 1 86 ? -7.701 -10.366 4.088 1.00 87.31 86 ILE A O 1
ATOM 744 N N . ILE A 1 87 ? -5.460 -10.541 3.967 1.00 87.19 87 ILE A N 1
ATOM 745 C CA . ILE A 1 87 ? -5.336 -10.052 2.588 1.00 87.19 87 ILE A CA 1
ATOM 746 C C . ILE A 1 87 ? -6.207 -10.898 1.657 1.00 87.19 87 ILE A C 1
ATOM 748 O O . ILE A 1 87 ? -6.999 -10.352 0.893 1.00 87.19 87 ILE A O 1
ATOM 752 N N . SER A 1 88 ? -6.135 -12.226 1.762 1.00 83.81 88 SER A N 1
ATOM 753 C CA . SER A 1 88 ? -6.907 -13.138 0.921 1.00 83.81 88 SER A CA 1
ATOM 754 C C . SER A 1 88 ? -8.417 -12.937 1.052 1.00 83.81 88 SER A C 1
ATOM 756 O O . SER A 1 88 ? -9.110 -13.069 0.051 1.00 83.81 88 SER A O 1
ATOM 758 N N . GLU A 1 89 ? -8.939 -12.536 2.216 1.00 85.19 89 GLU A N 1
ATOM 759 C CA . GLU A 1 89 ? -10.367 -12.220 2.381 1.00 85.19 89 GLU A CA 1
ATOM 760 C C . GLU A 1 89 ? -10.806 -11.023 1.525 1.00 85.19 89 GLU A C 1
ATOM 762 O O . GLU A 1 89 ? -11.930 -11.010 1.029 1.00 85.19 89 GLU A O 1
ATOM 767 N N . TYR A 1 90 ? -9.922 -10.049 1.280 1.00 80.81 90 TYR A N 1
ATOM 768 C CA . TYR A 1 90 ? -10.211 -8.917 0.387 1.00 80.81 90 TYR A CA 1
ATOM 769 C C . TYR A 1 90 ? -10.195 -9.307 -1.095 1.00 80.81 90 TYR A C 1
ATOM 771 O O . TYR A 1 90 ? -10.783 -8.612 -1.927 1.00 80.81 90 TYR A O 1
ATOM 779 N N . PHE A 1 91 ? -9.537 -10.417 -1.435 1.00 75.94 91 PHE A N 1
ATOM 780 C CA . PHE A 1 91 ? -9.392 -10.895 -2.811 1.00 75.94 91 PHE A CA 1
ATOM 781 C C . PHE A 1 91 ? -10.152 -12.197 -3.096 1.00 75.94 91 PHE A C 1
ATOM 783 O O . PHE A 1 91 ? -10.236 -12.605 -4.257 1.00 75.94 91 PHE A O 1
ATOM 790 N N . LYS A 1 92 ? -10.770 -12.827 -2.089 1.00 66.25 92 LYS A N 1
ATOM 791 C CA . LYS A 1 92 ? -11.643 -13.997 -2.242 1.00 66.25 92 LYS A CA 1
ATOM 792 C C . LYS A 1 92 ? -12.822 -13.628 -3.144 1.00 66.25 92 LYS A C 1
ATOM 794 O O . LYS A 1 92 ? -13.722 -12.891 -2.761 1.00 66.25 92 LYS A O 1
ATOM 799 N N . GLY A 1 93 ? -12.777 -14.131 -4.378 1.00 53.50 93 GLY A N 1
ATOM 800 C CA . GLY A 1 93 ? -13.743 -13.837 -5.444 1.00 53.50 93 GLY A CA 1
ATOM 801 C C . GLY A 1 93 ? -13.121 -13.217 -6.701 1.00 53.50 93 GLY A C 1
ATOM 802 O O . GLY A 1 93 ? -13.706 -13.319 -7.778 1.00 53.50 93 GLY A O 1
ATOM 803 N N . LYS A 1 94 ? -11.907 -12.658 -6.617 1.00 48.50 94 LYS A N 1
ATOM 804 C CA . LYS A 1 94 ? -11.093 -12.314 -7.789 1.00 48.50 94 LYS A CA 1
ATOM 805 C C . LYS A 1 94 ? -10.154 -13.486 -8.072 1.00 48.50 94 LYS A C 1
ATOM 807 O O . LYS A 1 94 ? -9.218 -13.726 -7.317 1.00 48.50 94 LYS A O 1
ATOM 812 N N . LYS A 1 95 ? -10.400 -14.234 -9.154 1.00 34.53 95 LYS A N 1
ATOM 813 C CA . LYS A 1 95 ? -9.380 -15.133 -9.712 1.00 34.53 95 LYS A CA 1
ATOM 814 C C . LYS A 1 95 ? -8.160 -14.271 -10.034 1.00 34.53 95 LYS A C 1
ATOM 816 O O . LYS A 1 95 ? -8.229 -13.447 -10.942 1.00 34.53 95 LYS A O 1
ATOM 821 N N . VAL A 1 96 ? -7.089 -14.424 -9.264 1.00 40.56 96 VAL A N 1
ATOM 822 C CA . VAL A 1 96 ? -5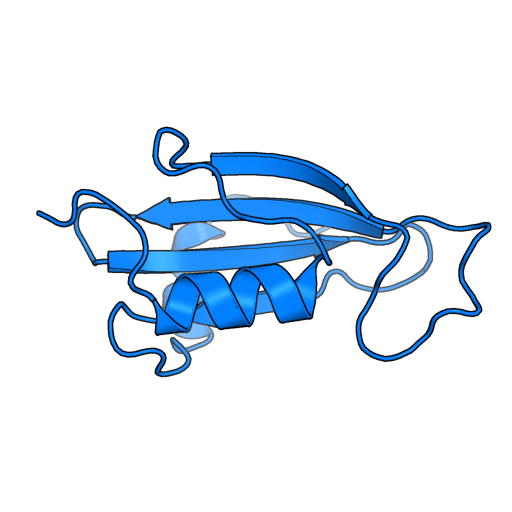.766 -13.974 -9.691 1.00 40.56 96 VAL A CA 1
ATOM 823 C C . VAL A 1 96 ? -5.389 -14.950 -10.800 1.00 40.56 96 VAL A C 1
ATOM 825 O O . VAL A 1 96 ? -5.170 -16.130 -10.530 1.00 40.56 96 VAL A O 1
ATOM 828 N N . ALA A 1 97 ? -5.562 -14.495 -12.038 1.00 38.81 97 ALA A N 1
ATOM 829 C CA . ALA A 1 97 ? -5.242 -15.246 -13.244 1.00 38.81 97 ALA A CA 1
ATOM 830 C C . ALA A 1 97 ? -3.742 -15.181 -13.520 1.00 38.81 97 ALA A C 1
ATOM 832 O O . ALA A 1 97 ? -3.154 -14.117 -13.212 1.00 38.81 97 ALA A O 1
#

Organism: NCBI:txid2686357

Secondary structure (DSSP, 8-state):
---S--HHHHHHHHHHHSSPPPTT-SEEEEEES--TT-TT-TTSPEEEEEEEETTTTEEEEEEEETTEEEEEEEE-TTSPBPPHHHHHHHHTTS---

Radius of gyration: 13.28 Å; chains: 1; bounding box: 30×28×33 Å